Protein AF-A0A848GUK5-F1 (afdb_monomer)

Mean predicted aligned error: 8.32 Å

InterPro domains:
  IPR021375 Protein of unknown function DUF2997 [PF11211] (3-48)

Nearest PDB structures (foldseek):
  7n98-assembly1_A  TM=2.918E-01  e=3.896E+00  Mus musculus

pLDDT: mean 86.79, std 14.95, range [48.25, 97.88]

Foldseek 3Di:
DDWDADPVGDIDDDDPPAAAPVVVVVVVVVCVVSVHDDPDDDDDPRNVHDPPPPPPPPPPDDDD

Solvent-accessible surface area (backbone atoms only — not comparable to full-atom values): 4366 Å² total; per-residue (Å²): 110,49,79,49,70,51,98,86,67,53,76,47,77,47,76,68,96,41,44,18,71,62,47,57,58,56,52,52,52,49,28,63,76,69,75,54,74,88,87,76,88,83,85,59,75,42,42,78,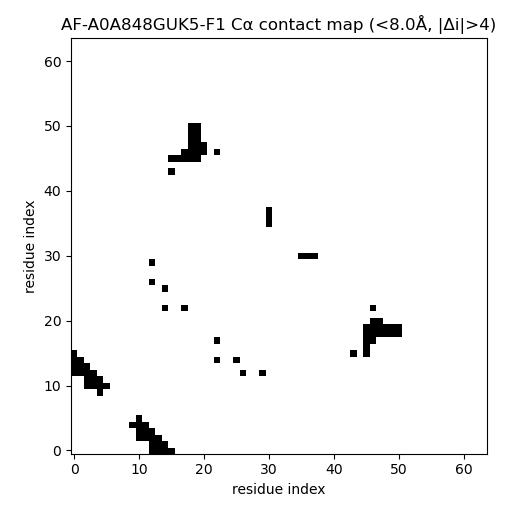35,79,65,80,79,76,71,81,74,78,80,78,82,86,89,133

Radius of gyration: 16.88 Å; Cα contacts (8 Å, |Δi|>4): 46; chains: 1; bounding box: 26×30×59 Å

Organism: NCBI:txid2728842

Sequence (64 aa):
MIISIDKDGNVTAEINGVKGSSCKDYTKLVEQIIEGQIINETLTSEYYEQEVKTDDRSHLSNNL

Secondary structure (DSSP, 8-state):
-EEEE-TT--EEEE--S--GGGHHHHHHHHHHHTT---------GGGGS------GGGG-----

Structure (mmCIF, N/CA/C/O backbone):
data_AF-A0A848GUK5-F1
#
_entry.id   AF-A0A848GUK5-F1
#
loop_
_atom_site.group_PDB
_atom_site.id
_atom_site.type_symbol
_atom_site.label_atom_id
_atom_site.label_alt_id
_atom_site.label_comp_id
_atom_site.label_asym_id
_atom_site.label_entity_id
_atom_site.label_seq_id
_atom_site.pdbx_PDB_ins_code
_atom_site.Cartn_x
_atom_site.Cartn_y
_atom_site.Cartn_z
_atom_site.occupancy
_atom_site.B_iso_or_equiv
_atom_site.auth_seq_id
_atom_site.auth_comp_id
_atom_site.auth_asym_id
_atom_site.auth_atom_id
_atom_site.pdbx_PDB_model_num
ATOM 1 N N . MET A 1 1 ? 1.031 -9.684 -2.034 1.00 89.69 1 MET A N 1
ATOM 2 C CA . MET A 1 1 ? 0.544 -8.564 -1.210 1.00 89.69 1 MET A CA 1
ATOM 3 C C . MET A 1 1 ? 0.310 -9.069 0.201 1.00 89.69 1 MET A C 1
ATOM 5 O O . MET A 1 1 ? -0.232 -10.160 0.342 1.00 89.69 1 MET A O 1
ATO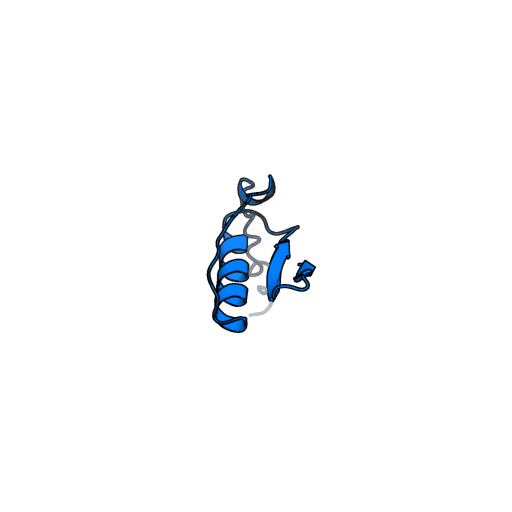M 9 N N . ILE A 1 2 ? 0.737 -8.313 1.207 1.00 96.31 2 ILE A N 1
ATOM 10 C CA . ILE A 1 2 ? 0.508 -8.610 2.627 1.00 96.31 2 ILE A CA 1
ATOM 11 C C . ILE A 1 2 ? -0.257 -7.428 3.227 1.00 96.31 2 ILE A C 1
ATOM 13 O O . ILE A 1 2 ? 0.042 -6.281 2.903 1.00 96.31 2 ILE A O 1
ATOM 17 N N . ILE A 1 3 ? -1.259 -7.712 4.058 1.00 96.56 3 ILE A N 1
ATOM 18 C CA . ILE A 1 3 ? -2.055 -6.702 4.762 1.00 96.56 3 ILE A CA 1
ATOM 19 C C . ILE A 1 3 ? -1.950 -6.977 6.258 1.00 96.56 3 ILE A C 1
ATOM 21 O O . ILE A 1 3 ? -2.204 -8.099 6.698 1.00 96.56 3 ILE A O 1
ATOM 25 N N . SER A 1 4 ? -1.621 -5.939 7.018 1.00 97.62 4 SER A N 1
ATOM 26 C CA . SER A 1 4 ? -1.557 -5.961 8.477 1.00 97.62 4 SER A CA 1
ATOM 27 C C . SER A 1 4 ? -2.442 -4.855 9.037 1.00 97.62 4 SER A C 1
ATOM 29 O O . SER A 1 4 ? -2.446 -3.742 8.512 1.00 97.62 4 SER A O 1
ATOM 31 N N . ILE A 1 5 ? -3.185 -5.160 10.099 1.00 96.88 5 ILE A N 1
ATOM 32 C CA . ILE A 1 5 ? -4.066 -4.211 10.786 1.00 96.88 5 ILE A CA 1
ATOM 33 C C . ILE A 1 5 ? -3.645 -4.177 12.250 1.00 96.88 5 ILE A C 1
ATOM 35 O O . ILE A 1 5 ? -3.542 -5.231 12.882 1.00 96.88 5 ILE A O 1
ATOM 39 N N . ASP A 1 6 ? -3.362 -2.989 12.777 1.00 97.19 6 ASP A N 1
ATOM 40 C CA . ASP A 1 6 ? -3.025 -2.834 14.190 1.00 97.19 6 ASP A CA 1
ATOM 41 C C . ASP A 1 6 ? -4.275 -2.719 15.084 1.00 97.19 6 ASP A C 1
ATOM 43 O O . ASP A 1 6 ? -5.417 -2.692 14.624 1.00 97.19 6 ASP A O 1
ATOM 47 N N . LYS A 1 7 ? -4.057 -2.660 16.401 1.00 97.88 7 LYS A N 1
ATOM 48 C CA . LYS A 1 7 ? -5.134 -2.550 17.399 1.00 97.88 7 LYS A CA 1
ATOM 49 C C . LYS A 1 7 ? -5.940 -1.246 17.314 1.00 97.88 7 LYS A C 1
ATOM 51 O O . LYS A 1 7 ? -7.022 -1.179 17.888 1.00 97.88 7 LYS A O 1
ATOM 56 N N . ASP A 1 8 ? -5.390 -0.223 16.665 1.00 96.75 8 ASP A N 1
ATOM 57 C CA . ASP A 1 8 ? -5.997 1.097 16.516 1.00 96.75 8 ASP A CA 1
ATOM 58 C C . ASP A 1 8 ? -6.723 1.222 15.162 1.00 96.75 8 ASP A C 1
ATOM 60 O O . ASP A 1 8 ? -7.357 2.239 14.889 1.00 96.75 8 ASP A O 1
ATOM 64 N N . GLY A 1 9 ? -6.686 0.166 14.337 1.00 94.31 9 GLY A N 1
ATOM 65 C CA . GLY A 1 9 ? -7.342 0.097 13.036 1.00 94.31 9 GLY A CA 1
ATOM 66 C C . GLY A 1 9 ? -6.500 0.639 11.883 1.00 94.31 9 GLY A C 1
ATOM 67 O O . GLY A 1 9 ? -7.019 0.760 10.774 1.00 94.31 9 GLY A O 1
ATOM 68 N N . ASN A 1 10 ? -5.215 0.948 12.097 1.00 96.00 10 ASN A N 1
ATOM 69 C CA . ASN A 1 10 ? -4.347 1.379 11.005 1.00 96.00 10 ASN A CA 1
ATOM 70 C C . ASN A 1 10 ? -4.017 0.188 10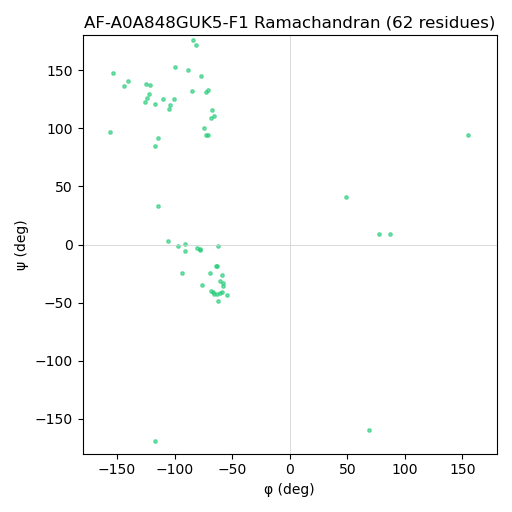.106 1.00 96.00 10 ASN A C 1
ATOM 72 O O . ASN A 1 10 ? -3.593 -0.871 10.576 1.00 96.00 10 ASN A O 1
ATOM 76 N N . VAL A 1 11 ? -4.178 0.387 8.800 1.00 96.81 11 VAL A N 1
ATOM 77 C CA . VAL A 1 11 ? -3.920 -0.629 7.780 1.00 96.81 11 VAL A CA 1
ATOM 78 C C . VAL A 1 11 ? -2.565 -0.364 7.135 1.00 96.81 11 VAL A C 1
ATOM 80 O O . VAL A 1 11 ? -2.315 0.716 6.608 1.00 96.81 11 VAL A O 1
ATOM 83 N N . THR A 1 12 ? -1.697 -1.371 7.145 1.00 97.25 12 THR A N 1
ATOM 84 C CA . THR A 1 12 ? -0.434 -1.381 6.397 1.00 97.25 12 THR A CA 1
ATOM 85 C C . THR A 1 12 ? -0.540 -2.396 5.266 1.00 97.25 12 THR A C 1
ATOM 87 O O . THR A 1 12 ? -0.852 -3.563 5.510 1.00 97.25 12 THR A O 1
ATOM 90 N N . ALA A 1 13 ? -0.282 -1.960 4.032 1.00 96.62 13 ALA A N 1
ATOM 91 C CA . ALA A 1 13 ? -0.302 -2.807 2.845 1.00 96.62 13 ALA A CA 1
ATOM 92 C C . ALA A 1 13 ? 1.090 -2.864 2.199 1.00 96.62 13 ALA A C 1
ATOM 94 O O . ALA A 1 13 ? 1.626 -1.844 1.772 1.00 96.62 13 ALA A O 1
ATOM 95 N N . GLU A 1 14 ? 1.652 -4.066 2.092 1.00 96.62 14 GLU A N 1
ATOM 96 C CA . GLU A 1 14 ? 2.926 -4.320 1.416 1.00 96.62 14 GLU A CA 1
ATOM 97 C C . GLU A 1 14 ? 2.681 -4.961 0.046 1.00 96.62 14 GLU A C 1
ATOM 99 O O . GLU A 1 14 ? 2.104 -6.053 -0.073 1.00 96.62 14 GLU A O 1
ATOM 104 N N . ILE A 1 15 ? 3.134 -4.283 -1.008 1.00 95.12 15 ILE A N 1
ATOM 105 C CA . ILE A 1 15 ? 2.955 -4.699 -2.401 1.00 95.12 15 ILE A CA 1
ATOM 106 C C . ILE A 1 15 ? 4.331 -5.020 -2.986 1.00 95.12 15 ILE A C 1
ATOM 108 O O . ILE A 1 15 ? 5.015 -4.151 -3.513 1.00 95.12 15 ILE A O 1
ATOM 112 N N . ASN A 1 16 ? 4.721 -6.289 -2.883 1.00 94.00 16 ASN A N 1
ATOM 113 C CA . ASN A 1 16 ? 5.989 -6.806 -3.404 1.00 94.00 16 ASN A CA 1
ATOM 114 C C . ASN A 1 16 ? 5.782 -7.517 -4.748 1.00 94.00 16 ASN A C 1
ATOM 116 O O . ASN A 1 16 ? 4.708 -8.078 -4.994 1.00 94.00 16 ASN A O 1
ATOM 120 N N . GLY A 1 17 ? 6.821 -7.545 -5.587 1.00 91.81 17 GLY A N 1
ATOM 121 C CA . GLY A 1 17 ? 6.807 -8.256 -6.874 1.00 91.81 17 GLY A CA 1
ATOM 122 C C . GLY A 1 17 ? 6.047 -7.547 -8.001 1.00 91.81 17 GLY A C 1
ATOM 123 O O . GLY A 1 17 ? 5.853 -8.131 -9.065 1.00 91.81 17 GLY A O 1
ATOM 124 N N . VAL A 1 18 ? 5.633 -6.298 -7.784 1.00 92.06 18 VAL A N 1
ATOM 125 C CA . VAL A 1 18 ? 5.007 -5.446 -8.798 1.00 92.06 18 VAL A CA 1
ATOM 126 C C . VAL A 1 18 ? 6.033 -4.414 -9.246 1.00 92.06 18 VAL A C 1
ATOM 128 O O . VAL A 1 18 ? 6.497 -3.615 -8.436 1.00 92.06 18 VAL A O 1
ATOM 131 N N . LYS A 1 19 ? 6.412 -4.464 -10.524 1.00 91.81 19 LYS A N 1
ATOM 132 C CA . LYS A 1 19 ? 7.378 -3.529 -11.108 1.00 91.81 19 LYS A CA 1
ATOM 133 C C . LYS A 1 19 ? 6.673 -2.292 -11.636 1.00 91.81 19 LYS A C 1
ATOM 135 O O . LYS A 1 19 ? 5.546 -2.393 -12.107 1.00 91.81 19 LYS A O 1
ATOM 140 N N . GLY A 1 20 ? 7.354 -1.156 -11.621 1.00 91.50 20 GLY A N 1
ATOM 141 C CA . GLY A 1 20 ? 6.806 0.086 -12.146 1.00 91.50 20 GLY A CA 1
ATOM 142 C C . GLY A 1 20 ? 5.652 0.633 -11.306 1.00 91.50 20 GLY A C 1
ATOM 143 O O . GLY A 1 20 ? 5.465 0.304 -10.132 1.00 91.50 20 GLY A O 1
ATOM 144 N N . SER A 1 21 ? 4.849 1.497 -11.925 1.00 91.94 21 SER A N 1
ATOM 145 C CA . SER A 1 21 ? 3.782 2.215 -11.230 1.00 91.94 21 SER A CA 1
ATOM 146 C C . SER A 1 21 ? 2.499 1.409 -11.027 1.00 91.94 21 SER A C 1
ATOM 148 O O . SER A 1 21 ? 1.586 1.927 -10.387 1.00 91.94 21 SER A O 1
ATOM 150 N N . SER A 1 22 ? 2.391 0.170 -11.521 1.00 91.75 22 SER A N 1
ATOM 151 C CA . SER A 1 22 ? 1.187 -0.656 -11.324 1.00 91.75 22 SER A CA 1
ATOM 152 C C . SER A 1 22 ? 0.914 -0.997 -9.856 1.00 91.75 22 SER A C 1
ATOM 154 O O . SER A 1 22 ? -0.231 -1.279 -9.502 1.00 91.75 22 SER A O 1
ATOM 156 N N . CYS A 1 23 ? 1.901 -0.876 -8.955 1.00 92.94 23 CYS A N 1
ATOM 157 C CA . CYS A 1 23 ? 1.662 -1.009 -7.512 1.00 92.94 23 CYS A CA 1
ATOM 158 C C . CYS A 1 23 ? 0.635 0.021 -6.994 1.00 92.94 23 CYS A C 1
ATOM 160 O O . CYS A 1 23 ? -0.096 -0.257 -6.045 1.00 92.94 23 CYS A O 1
ATOM 162 N N . LYS A 1 24 ? 0.514 1.173 -7.670 1.00 93.94 24 LYS A N 1
ATOM 163 C CA . LYS A 1 24 ? -0.412 2.261 -7.326 1.00 93.94 24 LYS A CA 1
ATOM 164 C C . LYS A 1 24 ? -1.879 1.914 -7.552 1.00 93.94 24 LYS A C 1
ATOM 166 O O . LYS A 1 24 ? -2.751 2.517 -6.935 1.00 93.94 24 LYS A O 1
ATOM 171 N N . ASP A 1 25 ? -2.173 0.970 -8.437 1.00 94.50 25 ASP A N 1
ATOM 172 C CA . ASP A 1 25 ? -3.553 0.537 -8.653 1.00 94.50 25 ASP A CA 1
ATOM 173 C C . ASP A 1 25 ? -4.017 -0.369 -7.508 1.00 94.50 25 ASP A C 1
ATOM 175 O O . ASP A 1 25 ? -5.155 -0.265 -7.048 1.00 94.50 25 ASP A O 1
ATOM 179 N N . TYR A 1 26 ? -3.105 -1.178 -6.963 1.00 94.25 26 TYR A N 1
ATOM 180 C CA . TYR A 1 26 ? -3.371 -1.977 -5.770 1.00 94.25 26 TYR A CA 1
ATOM 181 C C . TYR A 1 26 ? -3.532 -1.110 -4.520 1.00 94.25 26 TYR A C 1
ATOM 183 O O . TYR A 1 26 ? -4.423 -1.386 -3.720 1.00 94.25 26 TYR A O 1
ATOM 191 N N . THR A 1 27 ? -2.733 -0.04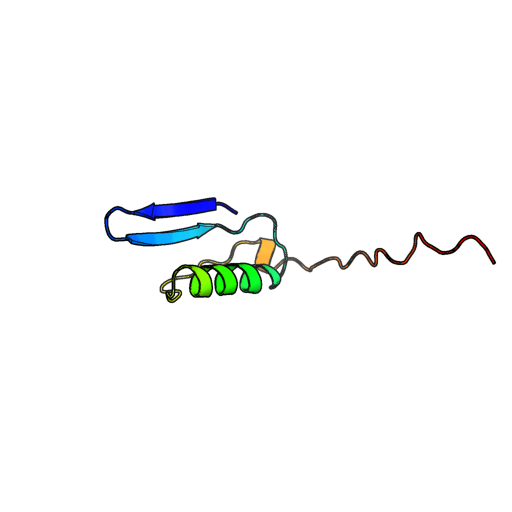9 -4.344 1.00 94.06 27 THR A N 1
ATOM 192 C CA . THR A 1 27 ? -2.927 0.858 -3.199 1.00 94.06 27 THR A CA 1
ATOM 193 C C . THR A 1 27 ? -4.281 1.565 -3.256 1.00 94.06 27 THR A C 1
ATOM 195 O O . THR A 1 27 ? -4.987 1.578 -2.250 1.00 94.06 27 THR A O 1
ATOM 198 N N . LYS A 1 28 ? -4.710 2.046 -4.432 1.00 95.00 28 LYS A N 1
ATOM 199 C CA . LYS A 1 28 ? -6.052 2.634 -4.613 1.00 95.00 28 LYS A CA 1
ATOM 200 C C . LYS A 1 28 ? -7.175 1.658 -4.275 1.00 95.00 28 LYS A C 1
ATOM 202 O O . LYS A 1 28 ? -8.162 2.049 -3.659 1.00 95.00 28 LYS A O 1
ATOM 207 N N . LEU A 1 29 ? -7.039 0.392 -4.674 1.00 94.75 29 LEU A N 1
ATOM 208 C CA . LEU A 1 29 ? -8.022 -0.638 -4.343 1.00 94.75 29 LEU A CA 1
ATOM 209 C C . LEU A 1 29 ? -8.151 -0.809 -2.823 1.00 94.75 29 LEU A C 1
ATOM 211 O O . LEU A 1 29 ? -9.262 -0.917 -2.311 1.00 94.75 29 LEU A O 1
ATOM 215 N N . VAL A 1 30 ? -7.030 -0.799 -2.095 1.00 95.31 30 VAL A N 1
ATOM 216 C C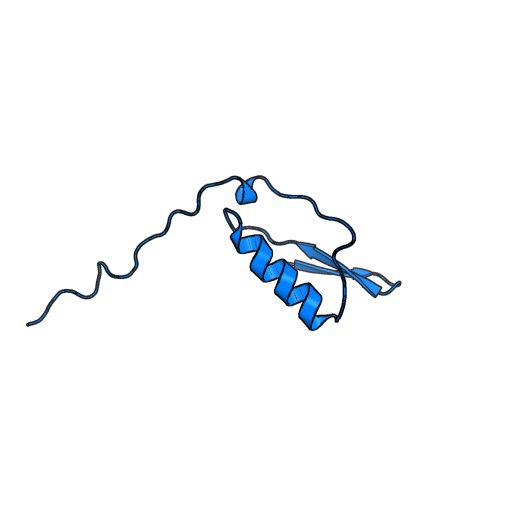A . VAL A 1 30 ? -7.045 -0.877 -0.628 1.00 95.31 30 VAL A CA 1
ATOM 217 C C . VAL A 1 30 ? -7.761 0.320 -0.023 1.00 95.31 30 VAL A C 1
ATOM 219 O O . VAL A 1 30 ? -8.646 0.114 0.801 1.00 95.31 30 VAL A O 1
ATOM 222 N N . GLU A 1 31 ? -7.427 1.542 -0.449 1.00 95.50 31 GLU A N 1
ATOM 223 C CA . GLU A 1 31 ? -8.093 2.762 0.029 1.00 95.50 31 GLU A CA 1
ATOM 224 C C . GLU A 1 31 ? -9.612 2.691 -0.158 1.00 95.50 31 GLU A C 1
ATOM 226 O O . GLU A 1 31 ? -10.359 3.018 0.761 1.00 95.50 31 GLU A O 1
ATOM 231 N N . GLN A 1 32 ? -10.071 2.203 -1.315 1.00 96.81 32 GLN A N 1
ATOM 232 C CA . GLN A 1 32 ? -11.495 2.038 -1.607 1.00 96.81 32 GLN A CA 1
ATOM 233 C C . GLN A 1 32 ? -12.169 0.993 -0.715 1.00 96.81 32 GLN A C 1
ATOM 235 O O . GLN A 1 32 ? -13.281 1.221 -0.252 1.00 96.81 32 GLN A O 1
ATOM 240 N N . ILE A 1 33 ? -11.514 -0.147 -0.473 1.00 95.44 33 ILE A N 1
ATOM 241 C CA . ILE A 1 33 ? -12.077 -1.235 0.340 1.00 95.44 33 ILE A CA 1
ATOM 242 C C . ILE A 1 33 ? -12.238 -0.810 1.799 1.00 95.44 33 ILE A C 1
ATOM 244 O O . ILE A 1 33 ? -13.228 -1.167 2.433 1.00 95.44 33 ILE A O 1
ATOM 248 N N . ILE A 1 34 ? -11.256 -0.088 2.338 1.00 95.00 34 ILE A N 1
ATOM 249 C CA . ILE A 1 34 ? -11.261 0.319 3.748 1.00 95.00 34 ILE A CA 1
ATOM 250 C C . ILE A 1 34 ? -11.922 1.685 3.963 1.00 95.00 34 ILE A C 1
ATOM 252 O O . ILE A 1 34 ? -11.955 2.159 5.095 1.00 95.00 34 ILE A O 1
ATOM 256 N N . GLU A 1 35 ? -12.400 2.319 2.886 1.00 95.56 35 GLU A N 1
ATOM 257 C CA . GLU A 1 35 ? -12.905 3.698 2.869 1.00 95.56 35 GLU A CA 1
ATOM 258 C C . GLU A 1 35 ? -11.932 4.681 3.557 1.00 95.56 35 GLU A C 1
ATOM 260 O O . GLU A 1 35 ? -12.322 5.568 4.318 1.00 95.56 35 GLU A O 1
ATOM 265 N N . GLY A 1 3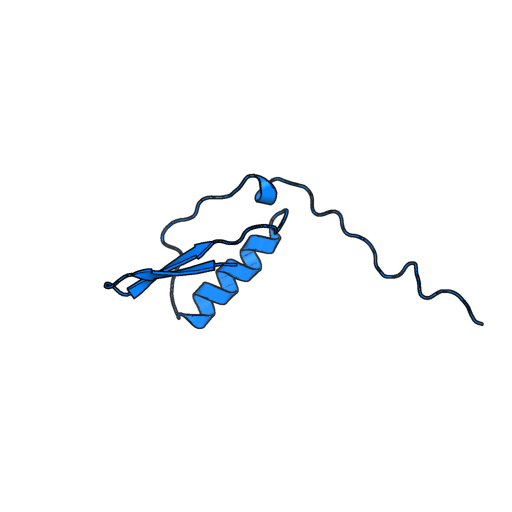6 ? -10.633 4.489 3.308 1.00 93.88 36 GLY A N 1
ATOM 266 C CA . GLY A 1 36 ? -9.533 5.169 3.993 1.00 93.88 36 GLY A CA 1
ATOM 267 C C . GLY A 1 36 ? -8.676 6.034 3.074 1.00 93.88 36 GLY A C 1
ATOM 268 O O . GLY A 1 36 ? -9.032 6.317 1.933 1.00 93.88 36 GLY A O 1
ATOM 269 N N . GLN A 1 37 ? -7.534 6.480 3.603 1.00 94.75 37 GLN A N 1
ATOM 270 C CA . GLN A 1 37 ? -6.591 7.362 2.909 1.00 94.75 37 GLN A CA 1
ATOM 271 C C . GLN A 1 37 ? -5.156 6.929 3.215 1.00 94.75 37 GLN A C 1
ATOM 273 O O . GLN A 1 37 ? -4.845 6.584 4.359 1.00 94.75 37 GLN A O 1
ATOM 278 N N . ILE A 1 38 ? -4.267 6.982 2.226 1.00 94.25 38 ILE A N 1
ATOM 279 C CA . ILE A 1 38 ? -2.833 6.769 2.438 1.00 94.25 38 ILE A CA 1
ATOM 280 C C . ILE A 1 38 ? -2.267 7.921 3.272 1.00 94.25 38 ILE A C 1
ATOM 282 O O . ILE A 1 38 ? -2.218 9.070 2.837 1.00 94.25 38 ILE A O 1
ATOM 286 N N . ILE A 1 39 ? -1.789 7.591 4.470 1.00 95.56 39 ILE A N 1
ATOM 287 C CA . ILE A 1 39 ? -1.125 8.541 5.376 1.00 95.56 39 ILE A CA 1
ATOM 288 C C . ILE A 1 39 ? 0.400 8.546 5.224 1.00 95.56 39 ILE A C 1
ATOM 290 O O . ILE A 1 39 ? 1.053 9.528 5.570 1.00 95.56 39 ILE A O 1
ATOM 294 N N . ASN A 1 40 ? 0.978 7.448 4.732 1.00 95.75 40 ASN A N 1
ATOM 295 C CA . ASN A 1 40 ? 2.408 7.300 4.499 1.00 95.75 40 ASN A CA 1
ATOM 296 C C . ASN A 1 40 ? 2.659 6.278 3.387 1.00 95.75 40 ASN A C 1
ATOM 298 O O . ASN A 1 40 ? 1.920 5.303 3.260 1.00 95.75 40 ASN A O 1
ATOM 302 N N . GLU A 1 41 ? 3.726 6.480 2.622 1.00 95.06 41 GLU A N 1
ATOM 303 C CA . GLU A 1 41 ? 4.120 5.595 1.535 1.00 95.06 41 GLU A CA 1
ATOM 304 C C . GLU A 1 41 ? 5.643 5.494 1.437 1.00 95.06 41 GLU A C 1
ATOM 306 O O . GLU A 1 41 ? 6.353 6.499 1.454 1.00 95.06 41 GLU A O 1
ATOM 311 N N . THR A 1 42 ? 6.125 4.266 1.246 1.00 96.44 42 THR A N 1
ATOM 312 C CA . THR A 1 42 ? 7.522 3.979 0.920 1.00 96.44 42 THR A CA 1
ATOM 313 C C . THR A 1 42 ? 7.561 3.144 -0.351 1.00 96.44 42 THR A C 1
ATOM 315 O O . THR A 1 42 ? 6.981 2.062 -0.405 1.00 96.44 42 THR A O 1
ATOM 318 N N . LEU A 1 43 ? 8.253 3.638 -1.376 1.00 95.44 43 LEU A N 1
ATOM 319 C CA . LEU A 1 43 ? 8.422 2.929 -2.644 1.00 95.44 43 LEU A CA 1
ATOM 320 C C . LEU A 1 43 ? 9.601 1.959 -2.550 1.00 95.44 43 LEU A C 1
ATOM 322 O O . LEU A 1 43 ? 10.686 2.339 -2.103 1.00 95.44 43 LEU A O 1
ATOM 326 N N . THR A 1 44 ? 9.395 0.720 -2.988 1.00 94.69 44 THR A N 1
ATOM 327 C CA . THR A 1 44 ? 10.465 -0.278 -3.085 1.00 94.69 44 THR A CA 1
ATOM 328 C C . THR A 1 44 ? 11.275 -0.084 -4.371 1.00 94.69 44 THR A C 1
ATOM 330 O O . THR A 1 44 ? 10.911 0.709 -5.243 1.00 94.69 44 THR A O 1
ATOM 333 N N . SER A 1 45 ? 12.388 -0.807 -4.516 1.00 94.44 45 SER A N 1
ATOM 334 C CA . SER A 1 45 ? 13.193 -0.787 -5.745 1.00 94.44 45 SER A CA 1
ATOM 335 C C . SER A 1 45 ? 12.390 -1.188 -6.983 1.00 94.44 45 SER A C 1
ATOM 337 O O . SER A 1 45 ? 12.582 -0.591 -8.041 1.00 94.44 45 SER A O 1
ATOM 339 N N . GLU A 1 46 ? 11.455 -2.134 -6.850 1.00 92.81 46 GLU A N 1
ATOM 340 C CA . GLU A 1 46 ? 10.646 -2.639 -7.961 1.00 92.81 46 GLU A CA 1
ATOM 341 C C . GLU A 1 46 ? 9.796 -1.544 -8.614 1.00 92.81 46 GLU A C 1
ATOM 343 O O . GLU A 1 46 ? 9.608 -1.563 -9.829 1.00 92.81 46 GLU A O 1
ATOM 348 N N . TYR A 1 47 ? 9.357 -0.536 -7.855 1.00 94.00 47 TYR A N 1
ATOM 349 C CA . TYR A 1 47 ? 8.621 0.608 -8.405 1.00 94.00 47 TYR A CA 1
ATOM 350 C C . TYR A 1 47 ? 9.405 1.351 -9.497 1.00 94.00 47 TYR A C 1
ATOM 352 O O . TYR A 1 47 ? 8.823 1.890 -10.437 1.00 94.00 47 TYR A O 1
ATOM 360 N N . TYR A 1 48 ? 10.732 1.387 -9.378 1.00 92.75 48 TYR A N 1
ATOM 361 C CA . TYR A 1 48 ? 11.612 2.070 -10.325 1.00 92.75 48 TYR A CA 1
ATOM 362 C C . TYR A 1 48 ? 12.096 1.153 -11.453 1.00 92.75 48 TYR A C 1
ATOM 364 O O . TYR A 1 48 ? 12.764 1.614 -12.381 1.00 92.75 48 TYR A O 1
ATOM 372 N N . GLU A 1 49 ? 11.769 -0.138 -11.396 1.00 91.06 49 GLU A N 1
ATOM 373 C CA . GLU A 1 49 ? 12.048 -1.065 -12.482 1.00 91.06 49 GLU A CA 1
ATOM 374 C C . GLU A 1 49 ? 11.044 -0.880 -13.623 1.00 91.06 49 GLU A C 1
ATOM 376 O O . GLU A 1 49 ? 9.864 -0.598 -13.416 1.00 91.06 49 GLU A O 1
ATOM 381 N N . GLN A 1 50 ? 11.509 -1.063 -14.859 1.00 82.12 50 GLN A N 1
ATOM 382 C CA . GLN A 1 50 ? 10.623 -1.009 -16.016 1.00 82.12 50 GLN A CA 1
ATOM 383 C C . GLN A 1 50 ? 9.714 -2.239 -16.052 1.00 82.12 50 GLN A C 1
ATOM 385 O O . GLN A 1 50 ? 10.172 -3.380 -15.943 1.00 82.12 50 GLN A O 1
ATOM 390 N N . GLU A 1 51 ? 8.424 -2.002 -16.281 1.00 72.75 51 GLU A N 1
ATOM 391 C CA . GLU A 1 51 ? 7.495 -3.058 -16.665 1.00 72.75 51 GLU A CA 1
ATOM 392 C C . GLU A 1 51 ? 7.880 -3.586 -18.048 1.00 72.75 51 GLU A C 1
ATOM 394 O O . GLU A 1 51 ? 7.716 -2.911 -19.068 1.00 72.75 51 GLU A O 1
ATOM 399 N N . VAL A 1 52 ? 8.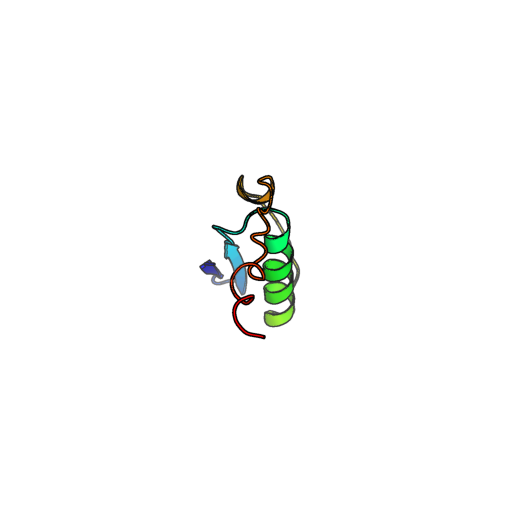381 -4.819 -18.100 1.00 70.25 52 VAL A N 1
ATOM 400 C CA . VAL A 1 52 ? 8.501 -5.544 -19.363 1.00 70.25 52 VAL A CA 1
ATOM 401 C C . VAL A 1 52 ? 7.095 -5.996 -19.742 1.00 70.25 52 VAL A C 1
ATOM 403 O O . VAL A 1 52 ? 6.573 -6.962 -19.191 1.00 70.25 52 VAL A O 1
ATOM 406 N N . LYS A 1 53 ? 6.454 -5.269 -20.660 1.00 61.25 53 LYS A N 1
ATOM 407 C CA . LYS A 1 53 ? 5.182 -5.690 -21.250 1.00 61.25 53 LYS A CA 1
ATOM 408 C C . LYS A 1 53 ? 5.451 -6.853 -22.198 1.00 61.25 53 LYS A C 1
ATOM 410 O O . LYS A 1 53 ? 5.801 -6.638 -23.356 1.00 61.25 53 LYS A O 1
ATOM 415 N N . THR A 1 54 ? 5.319 -8.080 -21.711 1.00 58.91 54 THR A N 1
ATOM 416 C CA . THR A 1 54 ? 5.259 -9.250 -22.589 1.00 58.91 54 THR A CA 1
ATOM 417 C C . THR A 1 54 ? 3.931 -9.171 -23.344 1.00 58.91 54 THR A C 1
ATOM 419 O O . THR A 1 54 ? 2.864 -9.272 -22.746 1.00 58.91 54 THR A O 1
ATOM 422 N N . ASP A 1 55 ? 3.972 -8.875 -24.644 1.00 53.59 55 ASP A N 1
ATOM 423 C CA . ASP A 1 55 ? 2.780 -8.910 -25.495 1.00 53.59 55 ASP A CA 1
ATOM 424 C C . ASP A 1 55 ? 2.374 -10.380 -25.698 1.00 53.59 55 ASP A C 1
A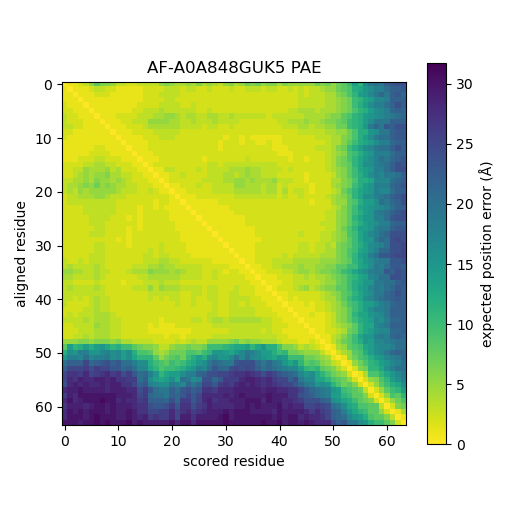TOM 426 O O . ASP A 1 55 ? 2.892 -11.073 -26.578 1.00 53.59 55 ASP A O 1
ATOM 430 N N . ASP A 1 56 ? 1.454 -10.867 -24.863 1.00 59.94 56 ASP A N 1
ATOM 431 C CA . ASP A 1 56 ? 0.929 -12.242 -24.888 1.00 59.94 56 ASP A CA 1
ATOM 432 C C . ASP A 1 56 ? 0.193 -12.602 -26.202 1.00 59.94 56 ASP A C 1
ATOM 434 O O . ASP A 1 56 ? -0.242 -13.739 -26.394 1.00 59.94 56 ASP A O 1
ATOM 438 N N . ARG A 1 57 ? 0.072 -11.672 -27.163 1.00 61.12 57 ARG A N 1
ATOM 439 C CA . ARG A 1 57 ? -0.586 -11.908 -28.462 1.00 61.12 57 ARG A CA 1
ATOM 440 C C . ARG A 1 57 ? 0.260 -12.675 -29.484 1.00 61.12 57 ARG A C 1
ATOM 442 O O . ARG A 1 57 ? -0.252 -12.993 -30.554 1.00 61.12 57 ARG A O 1
ATOM 449 N N . SER A 1 58 ? 1.520 -13.007 -29.196 1.00 53.81 58 SER A N 1
ATOM 450 C CA . SER A 1 58 ? 2.396 -13.683 -30.175 1.00 53.81 58 SER A CA 1
ATOM 451 C C . SER A 1 58 ? 2.159 -15.196 -30.347 1.00 53.81 58 SER A C 1
ATOM 453 O O . SER A 1 58 ? 2.741 -15.795 -31.247 1.00 53.81 58 SER A O 1
ATOM 455 N N . HIS A 1 59 ? 1.275 -15.824 -29.558 1.00 55.06 59 HIS A N 1
ATOM 456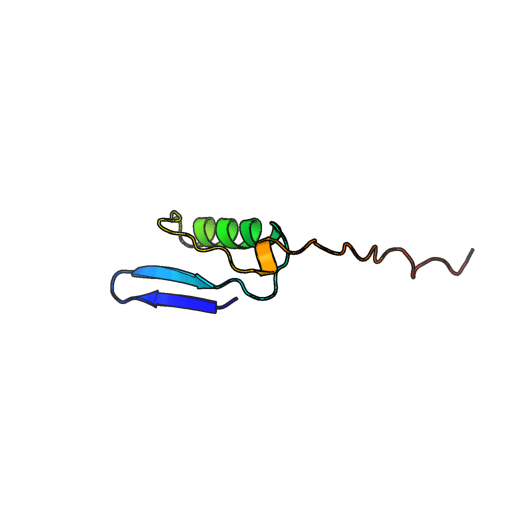 C CA . HIS A 1 59 ? 1.054 -17.280 -29.609 1.00 55.06 59 HIS A CA 1
ATOM 457 C C . HIS A 1 59 ? -0.254 -17.744 -30.281 1.00 55.06 59 HIS A C 1
ATOM 459 O O . HIS A 1 59 ? -0.496 -18.947 -30.348 1.00 55.06 59 HIS A O 1
ATOM 465 N N . LEU A 1 60 ? -1.080 -16.842 -30.831 1.00 64.50 60 LEU A N 1
ATOM 466 C CA . LEU A 1 60 ? -2.362 -17.200 -31.472 1.00 64.50 60 LEU A CA 1
ATOM 467 C C . LEU A 1 60 ? -2.410 -16.936 -32.988 1.00 64.50 60 LEU A C 1
ATOM 469 O O . LEU A 1 60 ? -3.469 -16.636 -33.531 1.00 64.50 60 LEU A O 1
ATOM 473 N N . SER A 1 61 ? -1.293 -17.082 -33.702 1.00 58.28 61 SER A N 1
ATOM 474 C CA . SER A 1 61 ? -1.313 -17.157 -35.169 1.00 58.28 61 SER A CA 1
ATOM 475 C C . SER A 1 61 ? -0.792 -18.508 -35.651 1.00 58.28 61 SER A C 1
ATOM 477 O O . SER A 1 61 ? 0.383 -18.647 -35.970 1.00 58.28 61 SER A O 1
ATOM 479 N N . ASN A 1 62 ? -1.679 -19.501 -35.689 1.00 58.81 62 ASN A N 1
ATOM 480 C CA . ASN A 1 62 ? -1.616 -20.617 -36.632 1.00 58.81 62 ASN A CA 1
ATOM 481 C C . ASN A 1 62 ? -3.030 -21.182 -36.797 1.00 58.81 62 ASN A C 1
ATOM 483 O O . ASN A 1 62 ? -3.491 -21.938 -35.944 1.00 58.81 62 ASN A O 1
ATOM 487 N N . ASN A 1 63 ? -3.713 -20.735 -37.859 1.00 55.28 63 ASN A N 1
ATOM 488 C CA . ASN A 1 63 ? -4.613 -21.501 -38.738 1.00 55.28 63 ASN A CA 1
ATOM 489 C C . ASN A 1 63 ? -5.643 -20.574 -39.402 1.00 55.28 63 ASN A C 1
ATOM 491 O O . ASN A 1 63 ? -6.711 -20.331 -38.839 1.00 55.28 63 ASN A O 1
ATOM 495 N N . LEU A 1 64 ? -5.322 -20.111 -40.614 1.00 48.25 64 LEU A N 1
ATOM 496 C CA . LEU A 1 64 ? -6.273 -19.822 -41.693 1.00 48.25 64 LEU A CA 1
ATOM 497 C C . LEU A 1 64 ? -5.544 -19.854 -43.037 1.00 48.25 64 LEU A C 1
ATOM 499 O O . LEU A 1 64 ? -4.472 -19.215 -43.127 1.00 48.25 64 LEU A O 1
#